Protein AF-A0A2V6LY43-F1 (afdb_monomer)

Nearest PDB structures (foldseek):
  8t6n-assembly1_F  TM=3.165E-01  e=5.147E+00  synthetic construct

Sequence (84 aa):
MTMDAVWLAWGTPDQKIPDNMGDRPTETWLYLRYQTPPSYGGPYYYGPFDWSYIPPKFSYASKGATFSKGRVVFFQYVPPPPPL

Mean predicted aligned error: 10.65 Å

Structure (mmCIF, N/CA/C/O backbone):
data_AF-A0A2V6LY43-F1
#
_entry.id   AF-A0A2V6LY43-F1
#
loop_
_atom_site.group_PDB
_atom_site.id
_atom_site.type_symbol
_atom_site.label_atom_id
_atom_site.label_alt_id
_atom_site.label_comp_id
_atom_site.label_asym_id
_atom_site.label_entity_id
_atom_site.label_seq_id
_atom_site.pdbx_PDB_ins_code
_atom_site.Cartn_x
_atom_site.Cartn_y
_atom_site.Cartn_z
_atom_site.occupancy
_atom_site.B_iso_or_equiv
_atom_site.auth_seq_id
_atom_site.auth_comp_id
_atom_site.auth_asym_id
_atom_site.auth_atom_id
_atom_site.pdbx_PDB_model_num
ATOM 1 N N . MET A 1 1 ? -14.034 -3.112 6.396 1.00 79.50 1 MET A N 1
ATOM 2 C CA . MET A 1 1 ? -12.775 -3.823 6.087 1.00 79.50 1 MET A CA 1
ATOM 3 C C . MET A 1 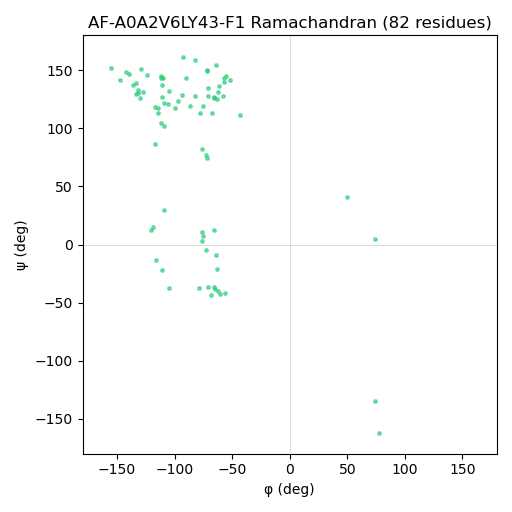1 ? -11.762 -3.520 7.185 1.00 79.50 1 MET A C 1
ATOM 5 O O . MET A 1 1 ? -11.701 -2.369 7.614 1.00 79.50 1 MET A O 1
ATOM 9 N N . THR A 1 2 ? -11.071 -4.536 7.709 1.00 88.75 2 THR A N 1
ATOM 10 C CA . THR A 1 2 ? -10.082 -4.399 8.797 1.00 88.75 2 THR A CA 1
ATOM 11 C C . THR A 1 2 ? -8.676 -4.210 8.238 1.00 88.75 2 THR A C 1
ATOM 13 O O . THR A 1 2 ? -8.416 -4.531 7.078 1.00 88.75 2 THR A O 1
ATOM 16 N N . MET A 1 3 ? -7.773 -3.702 9.072 1.00 88.12 3 MET A N 1
ATOM 17 C CA . MET A 1 3 ? -6.349 -3.570 8.755 1.00 88.12 3 MET A CA 1
ATOM 18 C C . MET A 1 3 ? -5.713 -4.913 8.362 1.00 88.12 3 MET A C 1
ATOM 20 O O . MET A 1 3 ? -5.031 -4.979 7.344 1.00 88.12 3 MET A O 1
ATOM 24 N N . ASP A 1 4 ? -6.054 -5.999 9.064 1.00 91.88 4 ASP A N 1
ATOM 25 C CA . ASP A 1 4 ? -5.589 -7.355 8.734 1.00 91.88 4 ASP A CA 1
ATOM 26 C C . ASP A 1 4 ? -6.070 -7.822 7.360 1.00 91.88 4 ASP A C 1
ATOM 28 O O . ASP A 1 4 ? -5.311 -8.419 6.605 1.00 91.88 4 ASP A O 1
ATOM 32 N N . ALA A 1 5 ? -7.317 -7.513 6.992 1.00 90.50 5 ALA A N 1
ATOM 33 C CA . ALA A 1 5 ? -7.839 -7.864 5.675 1.00 90.50 5 ALA A CA 1
ATOM 34 C C . ALA A 1 5 ? -7.111 -7.103 4.555 1.00 90.50 5 ALA A C 1
ATOM 36 O O . ALA A 1 5 ? -6.870 -7.667 3.490 1.00 90.50 5 ALA A O 1
ATOM 37 N N . VAL A 1 6 ? -6.739 -5.838 4.786 1.00 90.06 6 VAL A N 1
ATOM 38 C CA . VAL A 1 6 ? -5.924 -5.073 3.828 1.00 90.06 6 VAL A CA 1
ATOM 39 C C . VAL A 1 6 ? -4.512 -5.638 3.753 1.00 90.06 6 VAL A C 1
ATOM 41 O O . VAL A 1 6 ? -3.998 -5.821 2.654 1.00 90.06 6 VAL A O 1
ATOM 44 N N . TRP A 1 7 ? -3.906 -5.973 4.891 1.00 90.88 7 TRP A N 1
ATOM 45 C CA . TRP A 1 7 ? -2.590 -6.602 4.921 1.00 90.88 7 TRP A CA 1
ATOM 46 C C . TRP A 1 7 ? -2.580 -7.954 4.196 1.00 90.88 7 TRP A C 1
ATOM 48 O O . TRP A 1 7 ? -1.688 -8.205 3.395 1.00 90.88 7 TRP A O 1
ATOM 58 N N . LEU A 1 8 ? -3.606 -8.788 4.384 1.00 92.94 8 LEU A N 1
ATOM 59 C CA . LEU A 1 8 ? -3.758 -10.056 3.663 1.00 92.94 8 LEU A CA 1
ATOM 60 C C . LEU A 1 8 ? -3.957 -9.854 2.155 1.00 92.94 8 LEU A C 1
ATOM 62 O O . LEU A 1 8 ? -3.431 -10.625 1.359 1.00 92.94 8 LEU A O 1
ATOM 66 N N . ALA A 1 9 ? -4.708 -8.828 1.749 1.00 90.19 9 ALA A N 1
ATOM 67 C CA . ALA A 1 9 ? -4.999 -8.579 0.340 1.00 90.19 9 ALA A CA 1
ATOM 68 C C . ALA A 1 9 ? -3.837 -7.908 -0.408 1.00 90.19 9 ALA A C 1
ATOM 70 O O . ALA A 1 9 ? -3.641 -8.150 -1.599 1.00 90.19 9 ALA A O 1
ATOM 71 N N . TRP A 1 10 ? -3.122 -6.990 0.244 1.00 89.31 10 TRP A N 1
ATOM 72 C CA . TRP A 1 10 ? -2.154 -6.098 -0.402 1.00 89.31 10 TRP A CA 1
ATOM 73 C C . TRP A 1 10 ? -0.715 -6.297 0.068 1.00 89.31 10 TRP A C 1
ATOM 75 O O . TRP A 1 10 ? 0.189 -5.795 -0.596 1.00 89.31 10 TRP A O 1
ATOM 85 N N . GLY A 1 11 ? -0.497 -7.021 1.162 1.00 90.12 11 GLY A N 1
ATOM 86 C CA . GLY A 1 11 ? 0.813 -7.247 1.756 1.00 90.12 11 GLY A CA 1
ATOM 87 C C . GLY A 1 11 ? 1.334 -6.052 2.552 1.00 90.12 11 GLY A C 1
ATOM 88 O O . GLY A 1 11 ? 0.593 -5.146 2.951 1.00 90.12 11 GLY A O 1
ATOM 89 N N . THR A 1 12 ? 2.644 -6.059 2.785 1.00 90.44 12 THR A N 1
ATOM 90 C CA . THR A 1 12 ? 3.364 -4.998 3.493 1.00 90.44 12 THR A CA 1
ATOM 91 C C . THR A 1 12 ? 3.338 -3.690 2.700 1.00 90.44 12 THR A C 1
ATOM 93 O O . THR A 1 12 ? 3.731 -3.698 1.534 1.00 90.44 12 THR A O 1
ATOM 96 N N . PRO A 1 13 ? 2.897 -2.572 3.301 1.00 89.31 13 PRO A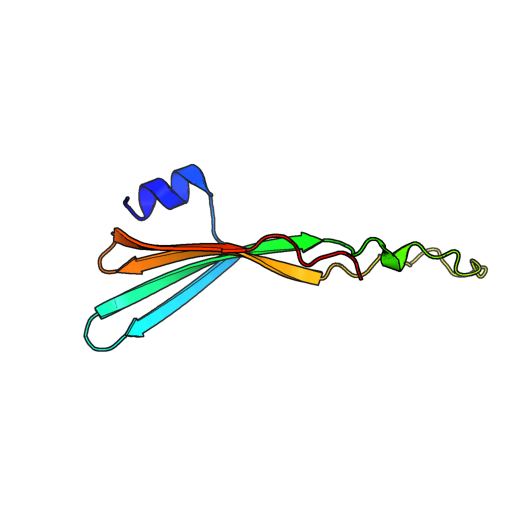 N 1
ATOM 97 C CA . PRO A 1 13 ? 2.952 -1.270 2.648 1.00 89.31 13 PRO A CA 1
ATOM 98 C C . PRO A 1 13 ? 4.390 -0.751 2.565 1.00 89.31 13 PRO A C 1
ATOM 100 O O . PRO A 1 13 ? 5.191 -1.007 3.466 1.00 89.31 13 PRO A O 1
ATOM 103 N N . ASP A 1 14 ? 4.687 0.024 1.524 1.00 89.19 14 ASP A N 1
ATOM 104 C CA . ASP A 1 14 ? 5.985 0.689 1.360 1.00 89.19 14 ASP A CA 1
ATOM 105 C C . ASP A 1 14 ? 6.159 1.829 2.368 1.00 89.19 14 ASP A C 1
ATOM 107 O O . ASP A 1 14 ? 7.251 2.064 2.881 1.00 89.19 14 ASP A O 1
ATOM 111 N N . GLN A 1 15 ? 5.069 2.540 2.669 1.00 87.62 15 GLN A N 1
ATOM 112 C CA . GLN A 1 15 ? 5.066 3.629 3.638 1.00 87.62 15 GLN A CA 1
ATOM 113 C C . GLN A 1 15 ? 3.847 3.548 4.553 1.00 87.62 15 GLN A C 1
ATOM 115 O O . GLN A 1 15 ? 2.718 3.326 4.111 1.00 87.62 15 GLN A O 1
ATOM 120 N N . LYS A 1 16 ? 4.090 3.772 5.845 1.00 90.25 16 LYS A N 1
ATOM 121 C CA . LYS A 1 16 ? 3.062 3.935 6.872 1.00 90.25 16 LYS A CA 1
ATOM 122 C C . LYS A 1 16 ? 3.179 5.339 7.432 1.00 90.25 16 LYS A C 1
ATOM 124 O O . LYS A 1 16 ? 4.218 5.700 7.976 1.00 90.25 16 LYS A O 1
ATOM 129 N N . ILE A 1 17 ? 2.124 6.120 7.272 1.00 86.69 17 ILE A N 1
ATOM 130 C CA . ILE A 1 17 ? 2.052 7.496 7.742 1.00 86.69 17 ILE A CA 1
ATOM 131 C C . ILE A 1 17 ? 1.073 7.513 8.917 1.00 86.69 17 ILE A C 1
ATOM 133 O O . ILE A 1 17 ? -0.138 7.426 8.688 1.00 86.69 17 ILE A O 1
ATOM 137 N N . PRO A 1 18 ? 1.564 7.560 10.168 1.00 85.94 18 PRO A N 1
ATOM 138 C CA . PRO A 1 18 ? 0.707 7.821 11.312 1.00 85.94 18 PRO A CA 1
ATOM 139 C C . PRO A 1 18 ? 0.265 9.285 11.270 1.00 85.94 18 PRO A C 1
ATOM 141 O O . PRO A 1 18 ? 1.079 10.179 11.044 1.00 85.94 18 PRO A O 1
ATOM 144 N N . ASP A 1 19 ? -1.019 9.527 11.491 1.00 79.75 19 ASP A N 1
ATOM 145 C CA . ASP A 1 19 ? -1.588 10.867 11.562 1.00 79.75 19 ASP A CA 1
ATOM 146 C C . ASP A 1 19 ? -2.622 10.940 12.688 1.00 79.75 19 ASP A C 1
ATOM 148 O O . ASP A 1 19 ? -3.336 9.977 12.964 1.00 79.75 19 ASP A O 1
ATOM 152 N N . ASN A 1 20 ? -2.734 12.094 13.330 1.00 77.31 20 ASN A N 1
ATOM 153 C CA . ASN A 1 20 ? -3.748 12.359 14.340 1.00 77.31 20 ASN A CA 1
ATOM 154 C C . ASN A 1 20 ? -4.643 13.484 13.822 1.00 77.31 20 ASN A C 1
ATOM 156 O O . ASN A 1 20 ? -4.417 14.658 14.117 1.00 77.31 20 ASN A O 1
ATOM 160 N N . MET A 1 21 ? -5.677 13.125 13.053 1.00 67.62 21 MET A N 1
ATOM 161 C CA . MET A 1 21 ? -6.723 14.065 12.636 1.00 67.62 21 MET A CA 1
ATOM 162 C C . MET A 1 21 ? -7.616 14.412 13.843 1.00 67.62 21 MET A C 1
ATOM 164 O O . MET A 1 21 ? -8.735 13.912 13.987 1.00 67.62 21 MET A O 1
ATOM 168 N N . GLY A 1 22 ? -7.088 15.233 14.756 1.00 74.69 2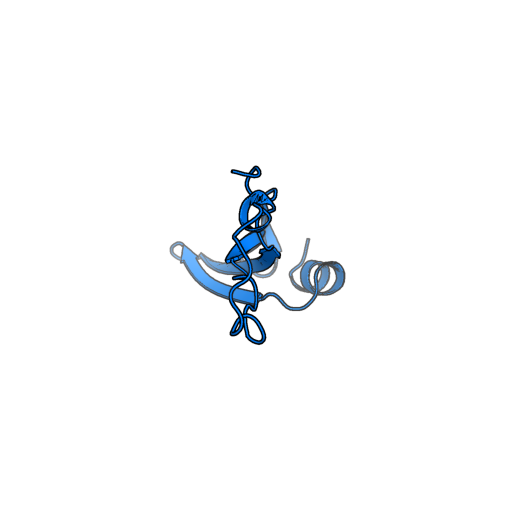2 GLY A N 1
ATOM 169 C CA . GLY A 1 22 ? -7.700 15.559 16.048 1.00 74.69 22 GLY A CA 1
ATOM 170 C C . GLY A 1 22 ? -7.596 14.405 17.054 1.00 74.69 22 GLY A C 1
ATOM 171 O O . GLY A 1 22 ? -6.557 13.763 17.159 1.00 74.69 22 GLY A O 1
ATOM 172 N N . ASP A 1 23 ? -8.691 14.096 17.758 1.00 71.44 23 ASP A N 1
ATOM 173 C CA . ASP A 1 23 ? -8.775 12.992 18.742 1.00 71.44 23 ASP A CA 1
ATOM 174 C C . ASP A 1 23 ? -8.864 11.586 18.114 1.00 71.44 23 ASP A C 1
ATOM 176 O O . ASP A 1 23 ? -9.141 10.589 18.790 1.00 71.44 23 ASP A O 1
ATOM 180 N N . ARG A 1 24 ? -8.704 11.474 16.791 1.00 74.06 24 ARG A N 1
ATOM 181 C CA . ARG A 1 24 ? -8.815 10.202 16.073 1.00 74.06 24 ARG A CA 1
ATOM 182 C C . ARG A 1 24 ? -7.446 9.793 15.541 1.00 74.06 24 ARG A C 1
ATOM 184 O O . ARG A 1 24 ? -7.033 10.336 14.519 1.00 74.06 24 ARG A O 1
ATOM 191 N N . PRO A 1 25 ? -6.779 8.803 16.167 1.00 81.12 25 PRO A N 1
ATOM 192 C CA . PRO A 1 25 ? -5.582 8.230 15.583 1.00 81.12 25 PRO A CA 1
ATOM 193 C C . PRO A 1 25 ? -5.956 7.567 14.258 1.00 81.12 25 PRO A C 1
ATOM 195 O O . PRO A 1 25 ? -6.878 6.739 14.175 1.00 81.12 25 PRO A O 1
ATOM 198 N N . THR A 1 26 ? -5.251 7.983 13.220 1.00 87.94 26 THR A N 1
ATOM 199 C CA . THR A 1 26 ? -5.384 7.503 11.854 1.00 87.94 26 THR A CA 1
ATOM 200 C C . THR A 1 26 ? -4.043 6.990 11.355 1.00 87.94 26 THR A C 1
ATOM 202 O O . THR A 1 26 ? -2.986 7.494 11.714 1.00 87.94 26 THR A O 1
ATOM 205 N N . GLU A 1 27 ? -4.068 5.959 10.526 1.00 89.94 27 GLU A N 1
ATOM 206 C CA . GLU A 1 27 ? -2.856 5.428 9.911 1.00 89.94 27 GLU A CA 1
ATOM 207 C C . GLU A 1 27 ? -3.109 5.296 8.421 1.00 89.94 27 GLU A C 1
ATOM 209 O O . GLU A 1 27 ? -4.100 4.697 8.020 1.00 89.94 27 GLU A O 1
ATOM 214 N N . THR A 1 28 ? -2.251 5.871 7.591 1.00 90.56 28 THR A N 1
ATOM 215 C CA . THR A 1 28 ? -2.365 5.750 6.139 1.00 90.56 28 THR A CA 1
ATOM 216 C C . THR A 1 28 ? -1.250 4.870 5.612 1.00 90.56 28 THR A C 1
ATOM 218 O O . THR A 1 28 ? -0.070 5.140 5.818 1.00 90.56 28 THR A O 1
ATOM 221 N N . TRP A 1 29 ? -1.626 3.793 4.935 1.00 92.56 29 TRP A N 1
ATOM 222 C CA . TRP A 1 29 ? -0.713 2.898 4.241 1.00 92.56 29 TRP A CA 1
ATOM 223 C C . TRP A 1 29 ? -0.669 3.275 2.771 1.00 92.56 29 TRP A C 1
ATOM 225 O O . TRP A 1 29 ? -1.706 3.281 2.106 1.00 92.56 29 TRP A O 1
ATOM 235 N N . LEU A 1 30 ? 0.526 3.563 2.264 1.00 90.81 30 LEU A N 1
ATOM 236 C CA . LEU A 1 30 ? 0.777 3.857 0.859 1.00 90.81 30 LEU A CA 1
ATOM 237 C C . LEU A 1 30 ? 1.588 2.730 0.228 1.00 90.81 30 LEU A C 1
ATOM 239 O O . LEU A 1 30 ? 2.559 2.238 0.805 1.00 90.81 30 LEU A O 1
ATOM 243 N N . TYR A 1 31 ? 1.182 2.359 -0.982 1.00 89.56 31 TYR A N 1
ATOM 244 C CA . TYR A 1 31 ? 1.867 1.385 -1.818 1.00 89.56 31 TYR A CA 1
ATOM 245 C C . TYR A 1 31 ? 2.398 2.093 -3.057 1.00 89.56 31 TYR A C 1
ATOM 247 O O . TYR A 1 31 ? 1.631 2.630 -3.873 1.00 89.56 31 TYR A O 1
ATOM 255 N N . LEU A 1 32 ? 3.714 2.089 -3.197 1.00 88.25 32 LEU A N 1
ATOM 256 C CA . LEU A 1 32 ? 4.420 2.733 -4.287 1.00 88.25 32 LEU A CA 1
ATOM 257 C C . LEU A 1 32 ? 4.575 1.746 -5.446 1.00 88.25 32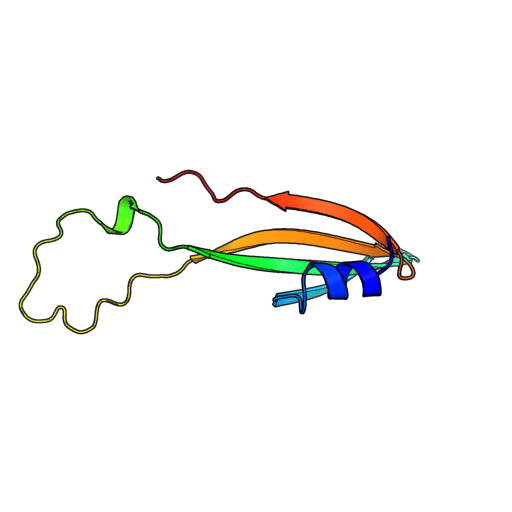 LEU A C 1
ATOM 259 O O . LEU A 1 32 ? 4.776 0.547 -5.266 1.00 88.25 32 LEU A O 1
ATOM 263 N N . ARG A 1 33 ? 4.476 2.253 -6.671 1.00 82.56 33 ARG A N 1
ATOM 264 C CA . ARG A 1 33 ? 4.906 1.533 -7.868 1.00 82.56 33 ARG A CA 1
ATOM 265 C C . ARG A 1 33 ? 6.114 2.226 -8.456 1.00 82.56 33 ARG A C 1
ATOM 267 O O . ARG A 1 33 ? 6.225 3.449 -8.437 1.00 82.56 33 ARG A O 1
ATOM 274 N N . TYR A 1 34 ? 6.993 1.408 -9.011 1.00 75.50 34 TYR A N 1
ATOM 275 C CA . TYR A 1 34 ? 8.154 1.850 -9.760 1.00 75.50 34 TYR A CA 1
ATOM 276 C C . TYR A 1 34 ? 7.877 1.606 -11.233 1.00 75.50 34 TYR A C 1
ATOM 278 O O . TYR A 1 34 ? 7.635 0.469 -11.639 1.00 75.50 34 TYR A O 1
ATOM 286 N N . GLN A 1 35 ? 7.915 2.664 -12.032 1.00 67.12 35 GLN A N 1
ATOM 287 C CA . GLN A 1 35 ? 7.825 2.549 -13.481 1.00 67.12 35 GLN A CA 1
ATOM 288 C C . GLN A 1 35 ? 8.905 3.407 -14.117 1.00 67.12 35 GLN A C 1
ATOM 290 O O . GLN A 1 35 ? 9.182 4.524 -13.678 1.00 67.12 35 GLN A O 1
ATOM 295 N N . THR A 1 36 ? 9.513 2.857 -15.157 1.00 62.97 36 THR A N 1
ATOM 296 C CA . THR A 1 36 ? 10.348 3.613 -16.081 1.00 62.97 36 THR A CA 1
ATOM 297 C C . THR A 1 36 ? 9.416 4.184 -17.153 1.00 62.97 36 THR A C 1
ATOM 299 O O . THR A 1 36 ? 8.720 3.400 -17.805 1.00 62.97 36 THR A O 1
ATOM 302 N N . PRO A 1 37 ? 9.324 5.516 -17.315 1.00 58.59 37 PRO A N 1
ATOM 303 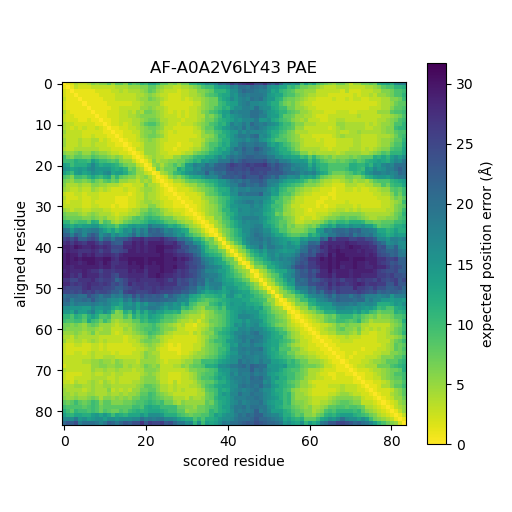C CA . PRO A 1 37 ? 8.512 6.121 -18.363 1.00 58.59 37 PRO A CA 1
ATOM 304 C C . PRO A 1 37 ? 8.950 5.608 -19.743 1.00 58.59 37 PRO A C 1
ATOM 306 O O . PRO A 1 37 ? 10.154 5.500 -19.986 1.00 58.59 37 PRO A O 1
ATOM 309 N N . PRO A 1 38 ? 8.016 5.321 -20.667 1.00 55.38 38 PRO A N 1
ATOM 310 C CA . PRO A 1 38 ? 8.370 4.840 -22.003 1.00 55.38 38 PRO A CA 1
ATOM 311 C C . PRO A 1 38 ? 9.175 5.866 -22.822 1.00 55.38 38 PRO A C 1
ATOM 313 O O . PRO A 1 38 ? 9.916 5.471 -23.717 1.00 55.38 38 PRO A O 1
ATOM 316 N N . SER A 1 39 ? 9.108 7.164 -22.490 1.00 51.81 39 SER A N 1
ATOM 317 C CA . SER A 1 39 ? 9.856 8.228 -23.183 1.00 51.81 39 SER A CA 1
ATOM 318 C C . SER A 1 39 ? 11.363 8.251 -22.889 1.00 51.81 39 SER A C 1
ATOM 320 O O . SER A 1 39 ? 12.101 8.977 -23.548 1.00 51.81 39 SER A O 1
ATOM 322 N N . TYR A 1 40 ? 11.857 7.396 -21.986 1.00 49.97 40 TYR A N 1
ATOM 323 C CA . TYR A 1 40 ? 13.295 7.125 -21.847 1.00 49.97 40 TYR A CA 1
ATOM 324 C C . TYR A 1 40 ? 13.855 6.203 -22.953 1.00 49.97 40 TYR A C 1
ATOM 326 O O . TYR A 1 40 ? 15.028 5.844 -22.916 1.00 49.97 40 TYR A O 1
ATOM 334 N N . GLY A 1 41 ? 13.025 5.816 -23.932 1.00 44.50 41 GLY A N 1
ATOM 335 C CA . GLY A 1 41 ? 13.373 4.974 -25.080 1.00 44.50 41 GLY A CA 1
ATOM 336 C C . GLY A 1 41 ? 13.421 5.702 -26.431 1.00 44.50 41 GLY A C 1
ATOM 337 O O . GLY A 1 41 ? 13.125 5.089 -27.453 1.00 44.50 41 GLY A O 1
ATOM 338 N N . GLY A 1 42 ? 13.744 6.999 -26.468 1.00 46.34 42 GLY A N 1
ATOM 339 C CA . GLY A 1 42 ? 14.149 7.659 -27.720 1.00 46.34 42 GLY A CA 1
ATOM 340 C C . GLY A 1 42 ? 15.550 7.192 -28.154 1.00 46.34 42 GLY A C 1
ATOM 341 O O . GLY A 1 42 ? 16.350 6.861 -27.277 1.00 46.34 42 GLY A O 1
ATOM 342 N N . PRO A 1 43 ? 15.884 7.144 -29.462 1.00 44.19 43 PRO A N 1
ATOM 343 C CA . PRO A 1 43 ? 17.175 6.654 -29.948 1.00 44.19 43 PRO A CA 1
ATOM 344 C C . PRO A 1 43 ? 18.278 7.671 -29.631 1.00 44.19 43 PRO A C 1
ATOM 346 O O . PRO A 1 43 ? 18.710 8.444 -30.486 1.00 44.19 43 PRO A O 1
ATOM 349 N N . TYR A 1 44 ? 18.722 7.706 -28.380 1.00 47.66 44 TYR A N 1
ATOM 350 C CA . TYR A 1 44 ? 19.924 8.427 -28.008 1.00 47.66 44 TYR A CA 1
ATOM 351 C C . TYR A 1 44 ? 21.115 7.606 -28.491 1.00 47.66 44 TYR A C 1
ATOM 353 O O . TYR A 1 44 ? 21.270 6.439 -28.142 1.00 47.66 44 TYR A O 1
ATOM 361 N N . TYR A 1 45 ? 21.892 8.223 -29.379 1.00 45.72 45 TYR A N 1
ATOM 362 C CA . TYR A 1 45 ? 23.145 7.710 -29.911 1.00 45.72 45 TYR A CA 1
ATOM 363 C C . TYR A 1 45 ? 23.982 7.093 -28.793 1.00 45.72 45 TYR A C 1
ATOM 365 O O . TYR A 1 45 ? 24.471 7.812 -27.921 1.00 45.72 45 TYR A O 1
ATOM 373 N N . TYR A 1 46 ? 24.132 5.770 -28.847 1.00 49.12 46 TYR A N 1
ATOM 374 C CA . TYR A 1 46 ? 24.939 5.038 -27.890 1.00 49.12 46 TYR A CA 1
ATOM 375 C C . TYR A 1 46 ? 26.414 5.406 -28.090 1.00 49.12 46 TYR A C 1
ATOM 377 O O . TYR A 1 46 ? 27.002 5.131 -29.140 1.00 49.12 46 TYR A O 1
ATOM 385 N N . GLY A 1 47 ? 26.999 6.075 -27.102 1.00 54.38 47 GLY A N 1
ATOM 386 C CA . GLY A 1 47 ? 28.430 6.331 -27.039 1.00 54.38 47 GLY A CA 1
ATOM 387 C C . GLY A 1 47 ? 29.156 5.110 -26.461 1.00 54.38 47 GLY A C 1
ATOM 388 O O . GLY A 1 47 ? 28.558 4.308 -25.748 1.00 54.38 47 GLY A O 1
ATOM 389 N N . PRO A 1 48 ? 30.468 4.949 -26.694 1.00 54.41 48 PRO A N 1
ATOM 390 C CA . PRO A 1 48 ? 31.232 3.756 -26.298 1.00 54.41 48 PRO A CA 1
ATOM 391 C C . PRO A 1 48 ? 31.378 3.530 -24.772 1.00 54.41 48 PRO A C 1
ATOM 393 O O . PRO A 1 48 ? 32.173 2.692 -24.355 1.00 54.41 48 PRO A O 1
ATOM 396 N N . PHE A 1 49 ? 30.624 4.250 -23.933 1.00 48.22 49 PHE A N 1
ATOM 397 C CA . PHE A 1 49 ? 30.654 4.183 -22.468 1.00 48.22 49 PHE A CA 1
ATOM 398 C C . PHE A 1 49 ? 29.299 3.798 -21.828 1.00 48.22 49 PHE A C 1
ATOM 400 O O . PHE A 1 49 ? 29.150 3.898 -20.612 1.00 48.22 49 PHE A O 1
ATOM 407 N N . ASP A 1 50 ? 28.320 3.317 -22.602 1.00 53.22 50 ASP A N 1
ATOM 408 C CA . ASP A 1 50 ? 26.932 3.085 -22.145 1.00 53.22 50 ASP A CA 1
ATOM 409 C C . ASP A 1 50 ? 26.677 1.836 -21.279 1.00 53.22 50 ASP A C 1
ATOM 411 O O . ASP A 1 50 ? 25.529 1.500 -20.980 1.00 53.22 50 ASP A O 1
ATOM 415 N N . TRP A 1 51 ? 27.715 1.152 -20.796 1.00 48.25 51 TRP A N 1
ATOM 416 C CA . TRP A 1 51 ? 27.549 -0.052 -19.967 1.00 48.25 51 TRP A CA 1
ATOM 417 C C . TRP A 1 51 ? 26.867 0.176 -18.605 1.00 48.25 51 TRP A C 1
ATOM 419 O O . TRP A 1 51 ? 26.504 -0.799 -17.949 1.00 48.25 51 TRP A O 1
ATOM 429 N N . SER A 1 52 ? 26.639 1.425 -18.190 1.00 57.09 52 SER A N 1
ATOM 430 C CA . SER A 1 52 ? 26.058 1.759 -16.879 1.00 57.09 52 SER A CA 1
ATOM 431 C C . SER A 1 52 ? 24.727 2.511 -16.946 1.00 57.09 52 SER A C 1
ATOM 433 O O . SER A 1 52 ? 24.302 3.073 -15.934 1.00 57.09 52 SER A O 1
ATOM 435 N N . TYR A 1 53 ? 24.044 2.544 -18.097 1.00 60.34 53 TYR A N 1
ATOM 436 C CA . TYR A 1 53 ? 22.750 3.223 -18.185 1.00 60.34 53 TYR A CA 1
ATOM 437 C C . TYR A 1 53 ? 21.631 2.393 -17.540 1.00 60.34 53 TYR A C 1
ATOM 439 O O . TYR A 1 53 ? 20.884 1.671 -18.199 1.00 60.34 53 TYR A O 1
ATOM 447 N N . ILE A 1 54 ? 21.522 2.483 -16.214 1.00 63.59 54 ILE A N 1
ATOM 448 C CA . ILE A 1 54 ? 20.357 2.004 -15.471 1.00 63.59 54 ILE A CA 1
ATOM 449 C C . ILE A 1 54 ? 19.260 3.058 -15.658 1.00 63.59 54 ILE A C 1
ATOM 451 O O . ILE A 1 54 ? 19.415 4.174 -15.154 1.00 63.59 54 ILE A O 1
ATOM 455 N N . PRO A 1 55 ? 18.157 2.749 -16.362 1.00 61.78 55 PRO A N 1
ATOM 456 C CA . PRO A 1 55 ? 17.109 3.731 -16.580 1.00 61.78 55 PRO A CA 1
ATOM 457 C C . PRO A 1 55 ? 16.521 4.172 -15.229 1.00 61.78 55 PRO A C 1
ATOM 459 O O . PRO A 1 55 ? 16.261 3.319 -14.367 1.00 61.78 55 PRO A O 1
ATOM 462 N N . PRO A 1 56 ? 16.292 5.481 -15.016 1.00 62.97 56 PRO A N 1
ATOM 463 C CA . PRO A 1 56 ? 15.760 5.970 -13.755 1.00 62.97 56 PRO A CA 1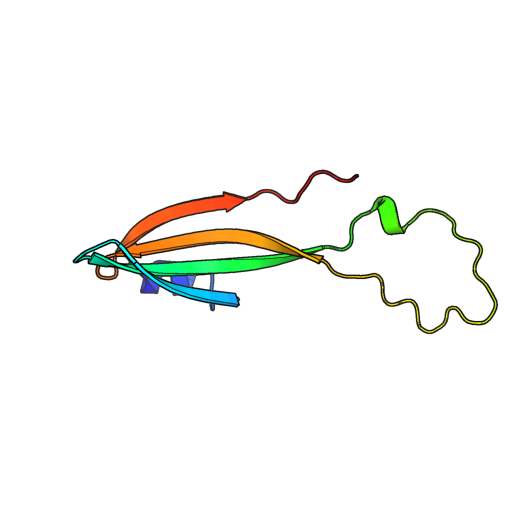
ATOM 464 C C . PRO A 1 56 ? 14.368 5.379 -13.506 1.00 62.97 56 PRO A C 1
ATOM 466 O O . PRO A 1 56 ? 13.491 5.376 -14.375 1.00 62.97 56 PRO A O 1
ATOM 469 N N . LYS A 1 57 ? 14.170 4.844 -12.298 1.00 64.00 57 LYS A N 1
ATOM 470 C CA . LYS A 1 57 ? 12.871 4.368 -11.815 1.00 64.00 57 LYS A CA 1
ATOM 471 C C . LYS A 1 57 ? 12.273 5.447 -10.931 1.00 64.00 57 LYS A C 1
ATOM 473 O O . LYS A 1 57 ? 12.826 5.749 -9.877 1.00 64.00 57 LYS A O 1
ATOM 478 N N . PHE A 1 58 ? 11.134 5.992 -11.335 1.00 70.88 58 PHE A N 1
ATOM 479 C CA . PHE A 1 58 ? 10.404 6.950 -10.515 1.00 70.88 58 PHE A CA 1
ATOM 480 C C . PHE A 1 58 ? 9.359 6.204 -9.687 1.00 70.88 58 PHE A C 1
ATOM 482 O O . PHE A 1 58 ? 8.595 5.393 -10.218 1.00 70.88 58 PHE A O 1
ATOM 489 N N . SER A 1 59 ? 9.350 6.451 -8.377 1.00 74.38 59 SER A N 1
ATOM 490 C CA . SER A 1 59 ? 8.317 5.948 -7.473 1.00 74.38 59 SER A CA 1
ATOM 491 C C . SER A 1 59 ? 7.095 6.859 -7.523 1.00 74.38 59 SER A C 1
ATOM 493 O O . SER A 1 59 ? 7.224 8.063 -7.302 1.00 74.38 59 SER A O 1
ATOM 495 N N . TYR A 1 60 ? 5.912 6.296 -7.744 1.00 79.75 60 TYR A N 1
ATOM 496 C CA . TYR A 1 60 ? 4.638 7.005 -7.616 1.00 79.75 60 TYR A CA 1
ATOM 497 C C . TYR A 1 60 ? 3.668 6.209 -6.744 1.00 79.75 60 TYR A C 1
ATOM 499 O O . TYR A 1 60 ? 3.732 4.980 -6.676 1.00 79.75 60 TYR A O 1
ATOM 507 N N . ALA A 1 61 ? 2.762 6.907 -6.058 1.00 82.69 61 ALA A N 1
ATOM 508 C CA . ALA A 1 61 ? 1.709 6.260 -5.288 1.00 82.69 61 ALA A CA 1
ATOM 509 C C . ALA A 1 61 ? 0.760 5.527 -6.240 1.00 82.69 61 ALA A C 1
ATOM 511 O O . ALA A 1 61 ? 0.253 6.126 -7.181 1.00 82.69 61 ALA A O 1
ATOM 512 N N . SER A 1 62 ? 0.529 4.236 -5.999 1.00 86.19 62 SER A N 1
ATOM 513 C CA . SER A 1 62 ? -0.363 3.407 -6.822 1.00 86.19 62 SER A CA 1
ATOM 514 C C . SER A 1 62 ? -1.693 3.122 -6.138 1.00 86.19 62 SER A C 1
ATOM 516 O O . SER A 1 62 ? -2.748 3.092 -6.765 1.00 86.19 62 SER A O 1
ATOM 518 N N . LYS A 1 63 ? -1.654 2.910 -4.824 1.00 89.69 63 LYS A N 1
ATOM 519 C CA . LYS A 1 63 ? -2.836 2.716 -3.995 1.00 89.69 63 LYS A CA 1
ATOM 520 C C . LYS A 1 63 ? -2.530 3.114 -2.560 1.00 89.69 63 LYS A C 1
ATOM 522 O O . LYS A 1 63 ? -1.389 3.008 -2.109 1.00 89.69 63 LYS A O 1
ATOM 527 N N . GLY A 1 64 ? -3.562 3.546 -1.855 1.00 91.50 64 GLY A N 1
ATOM 528 C CA . GLY A 1 64 ? -3.494 3.915 -0.453 1.00 91.50 64 GLY A CA 1
ATOM 529 C C . GLY A 1 64 ? -4.746 3.487 0.300 1.00 91.50 64 GLY A C 1
ATOM 530 O O . GLY A 1 64 ? -5.838 3.436 -0.270 1.00 91.50 64 GLY A O 1
ATOM 531 N N . ALA A 1 65 ? -4.580 3.170 1.579 1.00 91.75 65 ALA A N 1
ATOM 532 C CA . ALA A 1 65 ? -5.675 2.916 2.505 1.00 91.75 65 ALA A CA 1
ATOM 533 C C . ALA A 1 65 ? -5.441 3.700 3.794 1.00 91.75 65 ALA A C 1
ATOM 535 O O . ALA A 1 65 ? -4.366 3.604 4.381 1.00 91.75 65 ALA A O 1
ATOM 536 N N . THR A 1 66 ? -6.450 4.434 4.250 1.00 90.75 66 THR A N 1
ATOM 537 C CA . THR A 1 66 ? -6.425 5.111 5.550 1.00 90.75 66 THR A CA 1
ATOM 538 C C . THR A 1 66 ? -7.295 4.356 6.534 1.00 90.75 66 THR A C 1
ATOM 540 O O . THR A 1 66 ? -8.448 4.024 6.249 1.00 90.75 66 THR A O 1
ATOM 543 N N . PHE A 1 67 ? -6.751 4.119 7.715 1.00 91.06 67 PHE A N 1
ATOM 544 C CA . PHE A 1 67 ? -7.378 3.421 8.816 1.00 91.06 67 PHE A CA 1
ATOM 545 C C . PHE A 1 67 ? -7.691 4.397 9.942 1.00 91.06 67 PHE A C 1
ATOM 547 O O . PHE A 1 67 ? -6.904 5.288 10.236 1.00 91.06 67 PHE A O 1
ATOM 554 N N . SER A 1 68 ? -8.816 4.195 10.618 1.00 89.25 68 SER A N 1
ATOM 555 C CA . SER A 1 68 ? -9.120 4.811 11.907 1.00 89.25 68 SER A CA 1
ATOM 556 C C . SER A 1 68 ? -9.660 3.733 12.835 1.00 89.25 68 SER A C 1
ATOM 558 O O . SER A 1 68 ? -10.543 2.964 12.445 1.00 89.25 68 SER A O 1
ATOM 560 N N . LYS A 1 69 ? -9.109 3.632 14.051 1.00 87.50 69 LYS A N 1
ATOM 561 C CA . LYS A 1 69 ? -9.476 2.585 15.027 1.00 87.50 69 LYS A CA 1
ATOM 562 C C . LYS A 1 69 ? -9.458 1.161 14.421 1.00 87.50 69 LYS A C 1
ATOM 564 O O . LYS A 1 69 ? -1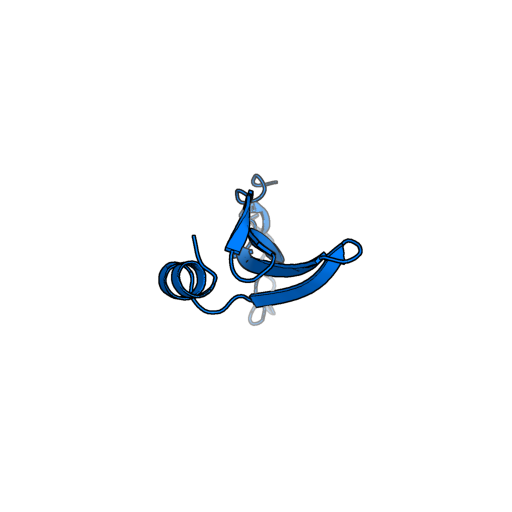0.373 0.372 14.646 1.00 87.50 69 LYS A O 1
ATOM 569 N N . GLY A 1 70 ? -8.459 0.858 13.584 1.00 85.88 70 GLY A N 1
ATOM 570 C CA . GLY A 1 70 ? -8.281 -0.453 12.932 1.00 85.88 70 GLY A CA 1
ATOM 571 C C . GLY A 1 70 ? -9.243 -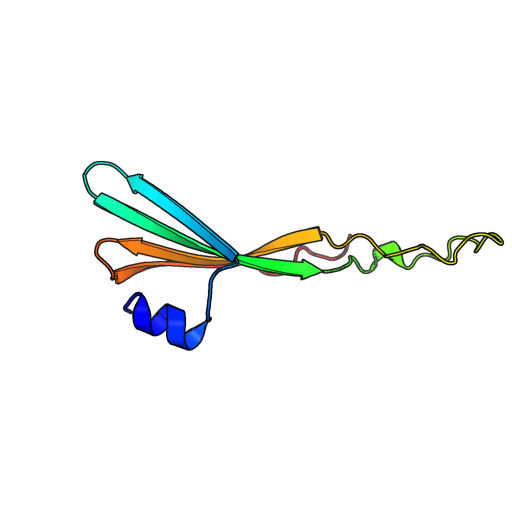0.766 11.772 1.00 85.88 70 GLY A C 1
ATOM 572 O O . GLY A 1 70 ? -9.217 -1.871 11.222 1.00 85.88 70 GLY A O 1
ATOM 573 N N . ARG A 1 71 ? -10.097 0.186 11.378 1.00 88.81 71 ARG A N 1
ATOM 574 C CA . ARG A 1 71 ? -11.029 0.054 10.248 1.00 88.81 71 ARG A CA 1
ATOM 575 C C . ARG A 1 71 ? -10.629 0.971 9.112 1.00 88.81 71 ARG A C 1
ATOM 577 O O . ARG A 1 71 ? -10.224 2.100 9.358 1.00 88.81 71 ARG A O 1
ATOM 584 N N . VAL A 1 72 ? -10.807 0.515 7.878 1.00 89.56 72 VAL A N 1
ATOM 585 C CA . VAL A 1 72 ? -10.575 1.372 6.714 1.00 89.56 72 VAL A CA 1
ATOM 586 C C . VAL A 1 72 ? -11.665 2.431 6.618 1.00 89.56 72 VAL A C 1
ATOM 588 O O . VAL A 1 72 ? -12.851 2.098 6.630 1.00 89.56 72 VAL A O 1
ATOM 591 N N . VAL A 1 73 ? -11.249 3.688 6.505 1.00 90.38 73 VAL A N 1
ATOM 592 C CA . VAL A 1 73 ? -12.120 4.854 6.318 1.00 90.38 73 VAL A CA 1
ATOM 593 C C . VAL A 1 73 ? -11.972 5.480 4.934 1.00 90.38 73 VAL A C 1
ATOM 595 O O . VAL A 1 73 ? -12.899 6.135 4.469 1.00 90.38 73 VAL A O 1
ATOM 598 N N . PHE A 1 74 ? -10.846 5.252 4.255 1.00 87.56 74 PHE A N 1
ATOM 599 C CA . PHE A 1 74 ? -10.596 5.784 2.921 1.00 87.56 74 PHE A CA 1
ATOM 600 C C . PHE A 1 74 ? -9.735 4.820 2.105 1.00 87.56 74 PHE A C 1
ATOM 602 O O . PHE A 1 74 ? -8.803 4.212 2.632 1.00 87.56 74 PHE A O 1
ATOM 609 N N . PHE A 1 75 ? -10.050 4.699 0.819 1.00 89.38 75 PHE A N 1
ATOM 610 C CA . PHE A 1 75 ? -9.273 3.944 -0.153 1.00 89.38 75 PHE A CA 1
ATOM 611 C C . PHE A 1 75 ? -9.069 4.800 -1.392 1.00 89.38 75 PHE A C 1
ATOM 613 O O . PHE A 1 75 ? -10.025 5.356 -1.929 1.00 89.38 75 PHE A O 1
ATOM 620 N N . GLN A 1 76 ? -7.833 4.851 -1.871 1.00 88.38 76 GLN A N 1
ATOM 621 C CA . GLN A 1 76 ? -7.490 5.544 -3.101 1.00 88.38 76 GLN A CA 1
ATOM 622 C C . GLN A 1 76 ? -6.721 4.604 -4.015 1.00 88.38 76 GLN A C 1
ATOM 624 O O . GLN A 1 76 ? -5.761 3.963 -3.593 1.00 88.38 76 GLN A O 1
ATOM 629 N N . TYR A 1 77 ? -7.134 4.545 -5.275 1.00 87.19 77 TYR A N 1
ATOM 630 C CA . TYR A 1 77 ? -6.360 3.942 -6.348 1.00 87.19 77 TYR A CA 1
ATOM 631 C C . TYR A 1 77 ? -5.902 5.059 -7.276 1.00 87.19 77 TYR A C 1
ATOM 633 O O . TYR A 1 77 ? -6.717 5.870 -7.716 1.00 87.19 77 TYR A O 1
ATOM 641 N N . VAL A 1 78 ? -4.603 5.117 -7.543 1.00 83.75 78 VAL A N 1
ATOM 642 C CA . VAL A 1 78 ? -3.997 6.128 -8.402 1.00 83.75 78 VAL A CA 1
ATOM 643 C C . VAL A 1 78 ? -3.454 5.401 -9.631 1.00 83.75 78 VAL A C 1
ATOM 645 O O . VAL A 1 78 ? -2.553 4.566 -9.499 1.00 83.75 78 VAL A O 1
ATOM 648 N N . PRO A 1 79 ? -4.020 5.647 -10.826 1.00 78.94 79 PRO A N 1
ATOM 649 C CA . PRO A 1 79 ? -3.495 5.050 -12.041 1.00 78.94 79 PRO A CA 1
ATOM 650 C C . PRO A 1 79 ? -2.069 5.557 -12.305 1.00 78.94 79 PRO A C 1
ATOM 652 O O . PRO A 1 79 ? -1.715 6.651 -11.856 1.00 78.94 79 PRO A O 1
ATOM 655 N N . PRO A 1 80 ? -1.245 4.783 -13.034 1.00 72.62 80 PRO A N 1
ATOM 656 C CA . PRO A 1 80 ? 0.052 5.269 -13.479 1.00 72.62 80 PRO A CA 1
ATOM 657 C C . PRO A 1 80 ? -0.106 6.612 -14.202 1.00 72.62 80 PRO A C 1
ATOM 659 O O . PRO A 1 80 ? -1.090 6.791 -14.932 1.00 72.62 80 PRO A O 1
ATOM 662 N N . PRO A 1 81 ? 0.834 7.553 -14.012 1.00 68.94 81 PRO A N 1
ATOM 663 C CA . PRO A 1 81 ? 0.806 8.800 -14.756 1.00 68.94 81 PRO A CA 1
ATOM 664 C C . PRO A 1 81 ? 0.819 8.492 -16.263 1.00 68.94 81 PRO A C 1
ATOM 666 O O .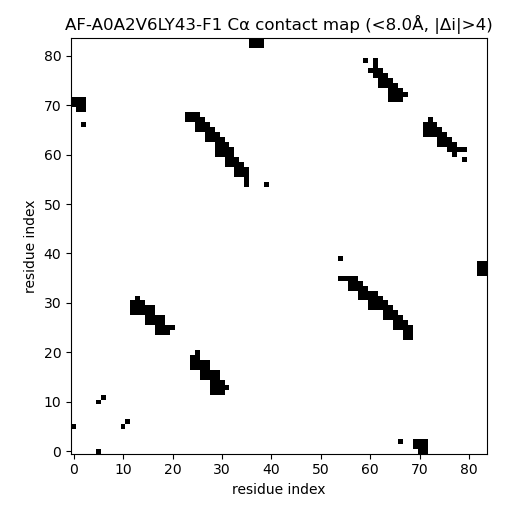 PRO A 1 81 ? 1.464 7.520 -16.678 1.00 68.94 81 PRO A O 1
ATOM 669 N N . PRO A 1 82 ? 0.095 9.274 -17.084 1.00 66.62 82 PRO A N 1
ATOM 670 C CA . PRO A 1 82 ? 0.120 9.092 -18.526 1.00 66.62 82 PRO A CA 1
ATOM 671 C C . PRO A 1 82 ? 1.566 9.168 -19.041 1.00 66.62 82 PRO A C 1
ATOM 673 O O . PRO A 1 82 ? 2.375 9.916 -18.481 1.00 66.62 82 PRO A O 1
ATOM 676 N N . PRO A 1 83 ? 1.914 8.380 -20.075 1.00 63.03 83 PRO A N 1
ATOM 677 C CA . PRO A 1 83 ? 3.208 8.515 -20.726 1.00 63.03 83 PRO A CA 1
ATOM 678 C C . PRO A 1 83 ? 3.348 9.951 -21.249 1.00 63.03 83 PRO A C 1
ATOM 680 O O . PRO A 1 83 ? 2.431 10.452 -21.900 1.00 63.03 83 PRO A O 1
ATOM 683 N N . LEU A 1 84 ? 4.456 10.604 -20.889 1.00 56.44 84 LEU A N 1
ATOM 684 C CA . LEU A 1 84 ? 4.832 11.927 -21.397 1.00 56.44 84 LEU A CA 1
ATOM 685 C C . LEU A 1 84 ? 5.194 11.857 -22.880 1.00 56.44 84 LEU A C 1
ATOM 687 O O . LEU A 1 84 ? 5.872 10.869 -23.256 1.00 56.44 84 LEU A O 1
#

Radius of gyration: 18.45 Å; Cα contacts (8 Å, |Δi|>4): 121; chains: 1; bounding box: 44×26×49 Å

Secondary structure (DSSP, 8-state):
-BHHHHHHHH-S-SEEEEEEETTEEEEEEEEEEEE--GGGGS-----TTGGG--PPPEEEEEEEEEEETTEEEEEEE-PPPPP-

Foldseek 3Di:
DFPVVCCVVPNAAPDWDFDCPDVWTKIKGWHKDWDQFPVVPDPDPDDPPCPPCPGDTDIDTAKMFMDTPRHTPDIDGDDPDPRD

Solvent-accessible surface area (backbone atoms only — not comparable to full-atom values): 5238 Å² total; per-residue (Å²): 105,44,56,65,58,48,38,73,74,68,46,83,58,77,40,77,47,79,44,63,76,68,98,42,60,29,40,35,37,34,32,66,40,74,49,62,64,72,68,80,69,62,94,68,81,82,56,102,74,62,89,74,75,71,79,72,66,48,75,42,70,35,36,38,42,29,28,44,88,61,28,60,76,46,76,47,78,39,74,80,78,77,80,114

pLDDT: mean 76.07, std 15.51, range [44.19, 92.94]